Protein AF-A0A1M4YZC6-F1 (afdb_monomer)

Sequence (69 aa):
MQKKLVALRGRLVEEQQKLISQAALSGVLPTDSAIRKISDIENSIMAVEHMIEELGSSKAPAKGAASKA

Structure (mmCIF, N/CA/C/O backbone):
data_AF-A0A1M4YZC6-F1
#
_entry.id   AF-A0A1M4YZC6-F1
#
loop_
_atom_site.group_PDB
_atom_site.id
_atom_site.type_symbol
_atom_site.label_atom_id
_atom_site.label_alt_id
_atom_site.label_comp_id
_atom_site.label_asym_id
_atom_site.label_entity_id
_atom_site.label_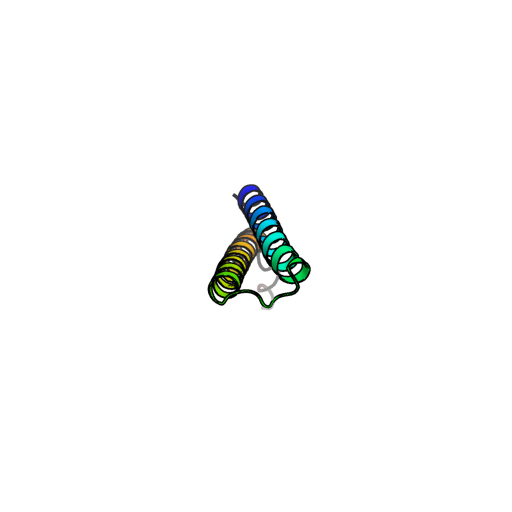seq_id
_atom_site.pdbx_PDB_ins_code
_atom_site.Cartn_x
_atom_site.Cartn_y
_atom_site.Cartn_z
_atom_site.occupancy
_atom_site.B_iso_or_equiv
_atom_site.auth_seq_id
_atom_site.auth_comp_id
_atom_site.auth_asym_id
_atom_site.auth_atom_id
_atom_site.pdbx_PDB_model_num
ATOM 1 N N . MET A 1 1 ? -15.389 1.385 14.453 1.00 84.19 1 MET A N 1
ATOM 2 C CA . MET A 1 1 ? -14.096 1.884 13.938 1.00 84.19 1 MET A CA 1
ATOM 3 C C . MET A 1 1 ? -13.291 0.779 13.259 1.00 84.19 1 MET A C 1
ATOM 5 O O . MET A 1 1 ? -13.052 0.891 12.067 1.00 84.19 1 MET A O 1
ATOM 9 N N . GLN A 1 2 ? -12.996 -0.332 13.946 1.00 90.62 2 GLN A N 1
ATOM 10 C CA . GLN A 1 2 ? -12.207 -1.460 13.417 1.00 90.62 2 GLN A CA 1
ATOM 11 C C . GLN A 1 2 ? -12.643 -1.965 12.025 1.00 90.62 2 GLN A C 1
ATOM 13 O O . GLN A 1 2 ? -11.816 -2.052 11.128 1.00 90.62 2 GLN A O 1
ATOM 18 N N . LYS A 1 3 ? -13.947 -2.190 11.782 1.00 92.50 3 LYS A N 1
ATOM 19 C CA . LYS A 1 3 ? -14.460 -2.594 10.451 1.00 92.50 3 LYS A CA 1
ATOM 20 C C . LYS A 1 3 ? -14.088 -1.615 9.323 1.00 92.50 3 LYS A C 1
ATOM 22 O O . LYS A 1 3 ? -13.813 -2.047 8.210 1.00 92.5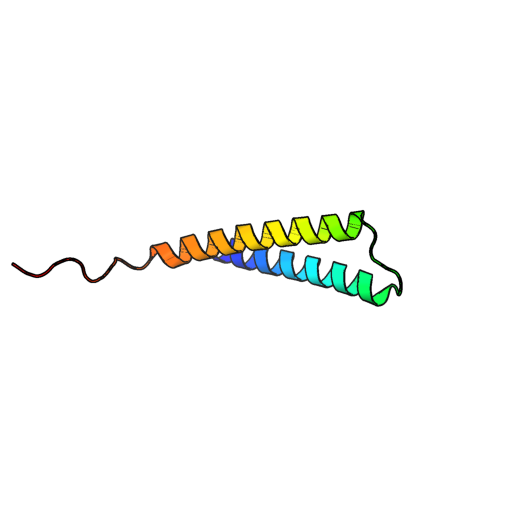0 3 LYS A O 1
ATOM 27 N N . LYS A 1 4 ? -14.065 -0.304 9.606 1.00 95.31 4 LYS A N 1
ATOM 28 C CA . LYS A 1 4 ? -13.682 0.728 8.626 1.00 95.31 4 LYS A CA 1
ATOM 29 C C . LYS A 1 4 ? -12.180 0.687 8.331 1.00 95.31 4 LYS A C 1
ATOM 31 O O . LYS A 1 4 ? -11.804 0.857 7.179 1.00 95.31 4 LYS A O 1
ATOM 36 N N . LEU A 1 5 ? -11.350 0.424 9.345 1.00 96.31 5 LEU A N 1
ATOM 37 C CA . LEU A 1 5 ? -9.901 0.264 9.184 1.00 96.31 5 LEU A CA 1
ATOM 38 C C . LEU A 1 5 ? -9.559 -1.002 8.394 1.00 96.31 5 LEU A C 1
ATOM 40 O O . LEU A 1 5 ? -8.767 -0.933 7.465 1.00 96.31 5 LEU A O 1
ATOM 44 N N . VAL A 1 6 ? -10.230 -2.125 8.668 1.00 96.38 6 VAL A N 1
ATOM 45 C CA . VAL A 1 6 ? -10.072 -3.363 7.881 1.00 96.38 6 VAL A CA 1
ATOM 46 C C . VAL A 1 6 ? -10.441 -3.130 6.411 1.00 96.38 6 VAL A C 1
ATOM 48 O O . VAL A 1 6 ? -9.696 -3.521 5.516 1.00 96.38 6 VAL A O 1
ATOM 51 N N . ALA A 1 7 ? -11.549 -2.429 6.146 1.00 97.75 7 ALA A N 1
ATOM 52 C CA . ALA A 1 7 ? -11.944 -2.069 4.784 1.00 97.75 7 ALA A CA 1
ATOM 53 C C . ALA A 1 7 ? -10.97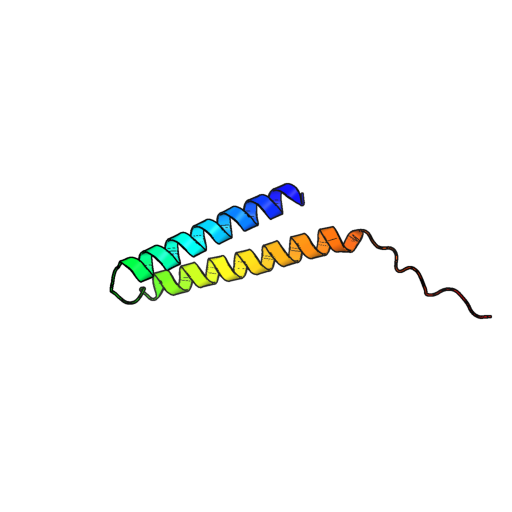9 -1.069 4.114 1.00 97.75 7 ALA A C 1
ATOM 55 O O . ALA A 1 7 ? -10.825 -1.073 2.895 1.00 97.75 7 ALA A O 1
ATOM 56 N N . LEU A 1 8 ? -10.342 -0.179 4.881 1.00 97.88 8 LEU A N 1
ATOM 57 C CA . 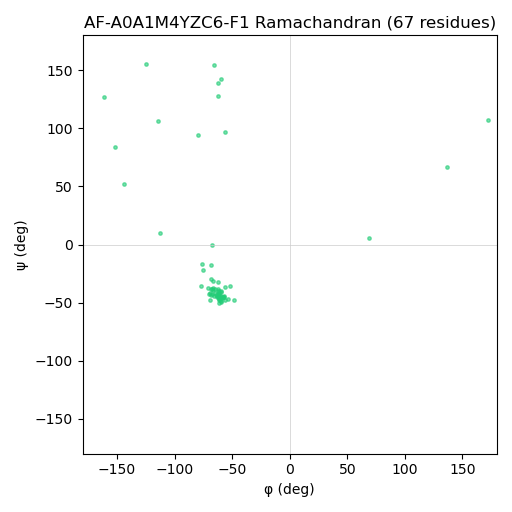LEU A 1 8 ? -9.302 0.713 4.368 1.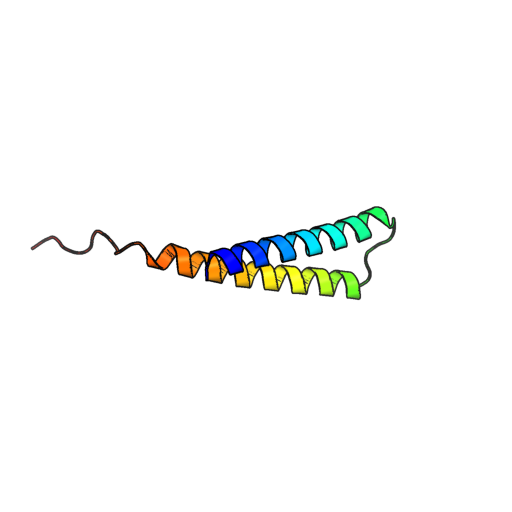00 97.88 8 LEU A CA 1
ATOM 58 C C . LEU A 1 8 ? -8.034 -0.069 4.005 1.00 97.88 8 LEU A C 1
ATOM 60 O O . LEU A 1 8 ? -7.555 0.078 2.887 1.00 97.88 8 LEU A O 1
ATOM 64 N N . ARG A 1 9 ? -7.560 -0.951 4.894 1.00 98.06 9 ARG A N 1
ATOM 65 C CA . ARG A 1 9 ? -6.425 -1.848 4.636 1.00 98.06 9 ARG A CA 1
ATOM 66 C C . ARG A 1 9 ? -6.635 -2.659 3.360 1.00 98.06 9 ARG A C 1
ATOM 68 O O . ARG A 1 9 ? -5.742 -2.708 2.528 1.00 98.06 9 ARG A O 1
ATOM 75 N N . GLY A 1 10 ? -7.824 -3.242 3.183 1.00 98.31 10 GLY A N 1
ATOM 76 C CA . GLY A 1 10 ? -8.156 -4.003 1.974 1.00 98.31 10 GLY A CA 1
ATOM 77 C C . GLY A 1 10 ? -7.985 -3.185 0.690 1.00 98.31 10 GLY A C 1
ATOM 78 O O . GLY A 1 10 ? -7.312 -3.633 -0.230 1.00 98.31 10 GLY A O 1
ATOM 79 N N . ARG A 1 11 ? -8.513 -1.954 0.663 1.00 98.50 11 ARG A N 1
ATOM 80 C CA . ARG A 1 11 ? -8.383 -1.050 -0.493 1.00 98.50 11 ARG A CA 1
ATOM 81 C C . ARG A 1 11 ? -6.939 -0.626 -0.763 1.00 98.50 11 ARG A C 1
ATOM 83 O O . ARG A 1 11 ? -6.545 -0.520 -1.917 1.00 98.50 11 ARG A O 1
ATOM 90 N N . LEU A 1 12 ? -6.153 -0.384 0.287 1.00 98.50 12 LEU A N 1
ATOM 91 C CA . LEU A 1 12 ? -4.739 -0.027 0.142 1.00 98.50 12 LEU A CA 1
ATOM 92 C C . LEU A 1 12 ? -3.924 -1.183 -0.456 1.00 98.50 12 LEU A C 1
ATOM 94 O O . LEU A 1 12 ? -3.145 -0.958 -1.377 1.00 98.50 12 LEU A O 1
ATOM 98 N N . VAL A 1 13 ? -4.146 -2.413 0.020 1.00 98.38 13 VAL A N 1
ATOM 99 C CA . VAL A 1 13 ? -3.491 -3.620 -0.515 1.00 98.38 13 VAL A CA 1
ATOM 100 C C . VAL A 1 13 ? -3.867 -3.851 -1.981 1.00 98.38 13 VAL A C 1
ATOM 102 O O . VAL A 1 13 ? -2.998 -4.147 -2.796 1.00 98.38 13 VAL A O 1
ATOM 105 N N . GLU A 1 14 ? -5.140 -3.673 -2.338 1.00 98.38 14 GLU A N 1
ATOM 106 C CA . GLU A 1 14 ? -5.606 -3.818 -3.722 1.00 98.38 14 GLU A CA 1
ATOM 107 C C . GLU A 1 14 ? 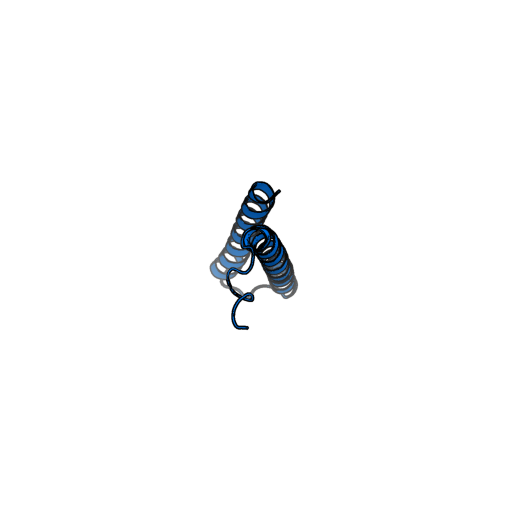-4.935 -2.804 -4.666 1.00 98.38 14 GLU A C 1
ATOM 109 O O . GLU A 1 14 ? -4.434 -3.174 -5.730 1.00 98.38 14 GLU A O 1
ATOM 114 N N . GLU A 1 15 ? -4.849 -1.534 -4.263 1.00 97.88 15 GLU A N 1
ATOM 115 C CA . GLU A 1 15 ? -4.168 -0.502 -5.054 1.00 97.88 15 GLU A CA 1
ATOM 116 C C . GLU A 1 15 ? -2.652 -0.743 -5.158 1.00 97.88 15 GLU A C 1
ATOM 118 O O . GLU A 1 15 ? -2.080 -0.578 -6.240 1.00 97.88 15 GLU A O 1
ATOM 123 N N . GLN A 1 16 ? -1.993 -1.194 -4.083 1.00 97.50 16 GLN A N 1
ATOM 124 C CA . GLN A 1 16 ? -0.580 -1.593 -4.123 1.00 97.50 16 GLN A CA 1
ATOM 125 C C . GLN A 1 16 ? -0.362 -2.732 -5.131 1.00 97.50 16 GLN A C 1
ATOM 127 O O . GLN A 1 16 ? 0.498 -2.636 -6.010 1.00 97.50 16 GLN A O 1
ATOM 132 N N . GLN A 1 17 ? -1.178 -3.789 -5.049 1.00 97.12 17 GLN A N 1
ATOM 133 C CA . GLN A 1 17 ? -1.097 -4.946 -5.939 1.00 97.12 17 GLN A CA 1
ATOM 134 C C . GLN A 1 17 ? -1.302 -4.541 -7.400 1.00 97.12 17 GLN A C 1
ATOM 136 O O . GLN A 1 17 ? -0.587 -5.021 -8.284 1.00 97.12 17 GLN A O 1
ATOM 141 N N . LYS A 1 18 ? -2.246 -3.636 -7.665 1.00 95.81 18 LYS A N 1
ATOM 142 C CA . LYS A 1 18 ? -2.501 -3.104 -9.004 1.00 95.81 18 LYS A CA 1
ATOM 143 C C . LYS A 1 18 ? -1.286 -2.367 -9.564 1.00 95.81 18 LYS A C 1
ATOM 145 O O . LYS A 1 18 ? -0.909 -2.634 -10.702 1.00 95.81 18 LYS A O 1
ATOM 150 N N . LEU A 1 19 ? -0.650 -1.491 -8.783 1.00 93.81 19 LEU A N 1
ATOM 151 C CA . LEU A 1 19 ? 0.545 -0.757 -9.221 1.00 93.81 19 LEU A CA 1
ATOM 152 C C . LEU A 1 19 ? 1.730 -1.691 -9.493 1.00 93.81 19 LEU A C 1
ATOM 154 O O . LEU A 1 19 ? 2.389 -1.556 -10.523 1.00 93.81 19 LEU A O 1
ATOM 158 N N . ILE A 1 20 ? 1.965 -2.671 -8.615 1.00 92.94 20 ILE A N 1
ATOM 159 C CA . ILE A 1 20 ? 3.023 -3.677 -8.796 1.00 92.94 20 ILE A CA 1
ATOM 160 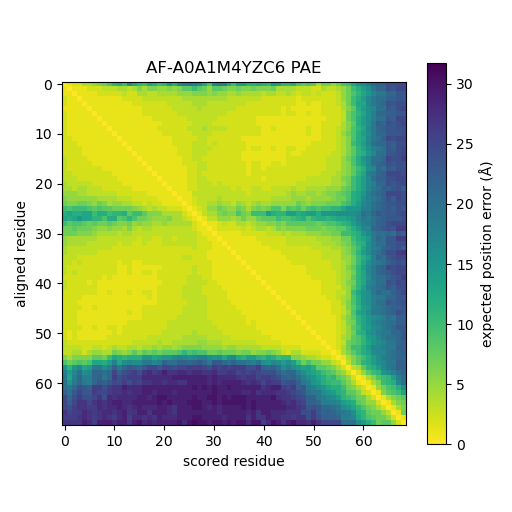C C . ILE A 1 20 ? 2.758 -4.515 -10.052 1.00 92.94 20 ILE A C 1
ATOM 162 O O . ILE A 1 20 ? 3.659 -4.720 -10.864 1.00 92.94 20 ILE A O 1
ATOM 166 N N . SER A 1 21 ? 1.514 -4.955 -10.252 1.00 94.12 21 SER A N 1
ATOM 167 C CA . SER A 1 21 ? 1.132 -5.749 -11.425 1.00 94.12 21 SER A CA 1
ATOM 168 C C . SER A 1 21 ? 1.279 -4.945 -12.716 1.00 94.12 21 SER A C 1
ATOM 170 O O . SER A 1 21 ? 1.792 -5.458 -13.703 1.00 94.12 21 SER A O 1
ATOM 172 N N . GLN A 1 22 ? 0.885 -3.668 -12.715 1.00 91.19 22 GLN A N 1
ATOM 173 C CA . GLN A 1 22 ? 1.075 -2.773 -13.858 1.00 91.19 22 GLN A CA 1
ATOM 174 C C . GLN A 1 22 ? 2.556 -2.591 -14.201 1.00 91.19 22 GLN A C 1
ATOM 176 O O . GLN A 1 22 ? 2.920 -2.678 -15.373 1.00 91.19 22 GLN A O 1
ATOM 181 N N . ALA A 1 23 ? 3.410 -2.388 -13.194 1.00 88.69 23 ALA A N 1
ATOM 182 C CA . ALA A 1 23 ? 4.854 -2.305 -13.388 1.00 88.69 23 ALA A CA 1
ATOM 183 C C . ALA A 1 23 ? 5.411 -3.601 -13.997 1.00 88.69 23 ALA A C 1
ATOM 185 O O . ALA A 1 23 ? 6.090 -3.549 -15.019 1.00 88.69 23 ALA A O 1
ATOM 186 N N . ALA A 1 24 ? 5.050 -4.758 -13.436 1.00 88.75 24 ALA A N 1
ATOM 187 C CA . ALA A 1 24 ? 5.490 -6.063 -13.925 1.00 88.75 24 ALA A CA 1
ATOM 188 C C . ALA A 1 24 ? 5.040 -6.347 -15.371 1.00 88.75 24 ALA A C 1
ATOM 190 O O . ALA A 1 24 ? 5.820 -6.852 -16.175 1.00 88.75 24 ALA A O 1
ATOM 191 N N . LEU A 1 25 ? 3.798 -5.995 -15.721 1.00 91.56 25 LEU A N 1
ATOM 192 C CA . LEU A 1 25 ? 3.231 -6.231 -17.053 1.00 91.56 25 LEU A CA 1
ATOM 193 C C . LEU A 1 25 ? 3.763 -5.271 -18.123 1.00 91.56 25 LEU A C 1
ATOM 195 O O . LEU A 1 25 ? 3.701 -5.591 -19.307 1.00 91.56 25 LEU A O 1
ATOM 199 N N . SER A 1 26 ? 4.280 -4.106 -17.729 1.00 88.06 26 SER A N 1
ATOM 200 C CA . SER A 1 26 ? 4.782 -3.101 -18.672 1.00 88.06 26 SER A CA 1
ATOM 201 C C . SER A 1 26 ? 6.057 -3.524 -19.412 1.00 88.06 26 SER A C 1
ATOM 203 O O . SER A 1 26 ? 6.388 -2.930 -20.434 1.00 88.06 26 SER A O 1
ATOM 205 N N . GLY A 1 27 ? 6.781 -4.537 -18.916 1.00 80.94 27 GLY A N 1
ATOM 206 C CA . GLY A 1 27 ? 8.058 -4.977 -19.491 1.00 80.94 27 GLY A CA 1
ATOM 207 C C . GLY A 1 27 ? 9.204 -3.968 -19.326 1.00 80.94 27 GLY A C 1
ATOM 208 O O . GLY A 1 27 ? 10.292 -4.189 -19.851 1.00 80.94 27 GLY A O 1
ATOM 209 N N . VAL A 1 28 ? 8.975 -2.876 -18.592 1.00 84.69 28 VAL A N 1
ATOM 210 C CA . VAL A 1 28 ? 9.957 -1.836 -18.268 1.00 84.69 28 VAL A CA 1
ATOM 211 C C . VAL A 1 28 ? 10.029 -1.645 -16.758 1.00 84.69 28 VAL A C 1
ATOM 213 O O . VAL A 1 28 ? 9.087 -1.946 -16.025 1.00 84.69 28 VAL A O 1
ATOM 216 N N . LEU A 1 29 ? 11.169 -1.143 -16.280 1.00 86.25 29 LEU A N 1
ATOM 217 C CA . LEU A 1 29 ? 11.322 -0.817 -14.866 1.00 86.25 29 LEU A CA 1
ATOM 218 C C . LEU A 1 29 ? 10.316 0.277 -14.463 1.00 86.25 29 LEU A C 1
ATOM 220 O O . LEU A 1 29 ? 10.122 1.234 -15.221 1.00 86.25 29 LEU A O 1
ATOM 224 N N . PRO A 1 30 ? 9.683 0.170 -13.280 1.00 88.31 30 PRO A N 1
ATOM 225 C CA . PRO A 1 30 ? 8.808 1.218 -12.781 1.00 88.31 30 PRO A CA 1
ATOM 226 C C . PRO A 1 30 ? 9.571 2.533 -12.621 1.00 88.31 30 PRO A C 1
ATOM 228 O O . PRO A 1 30 ? 10.730 2.557 -12.211 1.00 88.31 30 PRO A O 1
ATOM 231 N N . THR A 1 31 ? 8.901 3.643 -12.926 1.00 92.06 31 THR A N 1
ATOM 232 C CA . THR A 1 31 ? 9.474 4.976 -12.725 1.00 92.06 31 THR A CA 1
ATOM 233 C C . THR A 1 31 ? 9.671 5.255 -11.236 1.00 92.06 31 THR A C 1
ATOM 235 O O . THR A 1 31 ? 8.909 4.763 -10.401 1.00 92.06 31 THR A O 1
ATOM 238 N N . ASP A 1 32 ? 10.607 6.137 -10.889 1.00 94.75 32 ASP A N 1
ATOM 239 C CA . ASP A 1 32 ? 10.790 6.599 -9.506 1.00 94.75 32 ASP A CA 1
ATOM 240 C C . ASP A 1 32 ? 9.490 7.108 -8.873 1.00 94.75 32 ASP A C 1
ATOM 242 O O . ASP A 1 32 ? 9.247 6.929 -7.682 1.00 94.75 32 ASP A O 1
ATOM 246 N N . SER A 1 33 ? 8.630 7.749 -9.671 1.00 93.69 33 SER A N 1
ATOM 247 C CA . SER A 1 33 ? 7.324 8.210 -9.202 1.00 93.69 33 SER A CA 1
ATOM 248 C C . SER A 1 33 ? 6.394 7.049 -8.849 1.00 93.69 33 SER A C 1
ATOM 250 O O . SER A 1 33 ? 5.628 7.166 -7.895 1.00 93.69 33 SER A O 1
ATOM 252 N N . ALA A 1 34 ? 6.436 5.951 -9.607 1.00 91.81 34 ALA A N 1
ATOM 253 C CA . ALA A 1 34 ? 5.665 4.751 -9.308 1.00 91.81 34 ALA A CA 1
ATOM 254 C C . ALA A 1 34 ? 6.200 4.052 -8.050 1.00 91.81 34 ALA A C 1
ATOM 256 O O . ALA A 1 34 ? 5.409 3.677 -7.189 1.00 91.81 34 ALA A O 1
ATOM 257 N N . ILE A 1 35 ? 7.525 3.962 -7.902 1.00 94.88 35 ILE A N 1
ATOM 258 C CA . ILE A 1 35 ? 8.176 3.395 -6.711 1.00 94.88 35 ILE A CA 1
ATOM 259 C C . ILE A 1 35 ? 7.811 4.202 -5.458 1.00 94.88 35 ILE A C 1
ATOM 261 O O . ILE A 1 35 ? 7.375 3.626 -4.465 1.00 94.88 35 ILE A O 1
ATOM 265 N N . ARG A 1 36 ? 7.906 5.539 -5.515 1.00 97.19 36 ARG A N 1
ATOM 266 C CA . ARG A 1 36 ? 7.495 6.419 -4.406 1.00 97.19 36 ARG A CA 1
ATOM 267 C C . ARG A 1 36 ? 6.032 6.209 -4.025 1.00 97.19 36 ARG A C 1
ATOM 269 O O . ARG A 1 36 ? 5.731 6.026 -2.854 1.00 97.19 36 ARG A O 1
ATOM 276 N N . LYS A 1 37 ? 5.138 6.134 -5.016 1.00 96.44 37 LYS A N 1
ATOM 277 C CA . LYS A 1 37 ? 3.710 5.896 -4.774 1.00 96.44 37 LYS A CA 1
ATOM 278 C C . LYS A 1 37 ? 3.441 4.546 -4.100 1.00 96.44 37 LYS A C 1
ATOM 280 O O . LYS A 1 37 ? 2.577 4.472 -3.232 1.00 96.44 37 LYS A O 1
ATOM 285 N N . ILE A 1 38 ? 4.156 3.490 -4.491 1.00 96.12 38 ILE A N 1
ATOM 286 C CA . ILE A 1 38 ? 4.060 2.175 -3.837 1.00 96.12 38 ILE A CA 1
ATOM 287 C C . ILE A 1 38 ? 4.514 2.281 -2.374 1.00 96.12 38 ILE A C 1
ATOM 289 O O . ILE A 1 38 ? 3.791 1.831 -1.489 1.00 96.12 38 ILE A O 1
ATOM 293 N N . SER A 1 39 ? 5.636 2.958 -2.111 1.00 97.62 39 SER A N 1
ATOM 294 C CA . SER A 1 39 ? 6.153 3.163 -0.751 1.00 97.62 39 SER A CA 1
ATOM 295 C C . SER A 1 39 ? 5.192 3.967 0.139 1.00 97.62 39 SER A C 1
ATOM 297 O O . SER A 1 39 ? 4.968 3.610 1.295 1.00 97.62 39 SER A O 1
ATOM 299 N N . ASP A 1 40 ? 4.547 5.007 -0.393 1.00 98.38 40 ASP A N 1
ATOM 300 C CA . ASP A 1 40 ? 3.543 5.785 0.347 1.00 98.38 40 ASP A CA 1
ATOM 301 C C . ASP A 1 40 ? 2.330 4.925 0.752 1.00 98.38 40 ASP A C 1
ATOM 303 O O . ASP A 1 40 ? 1.790 5.055 1.858 1.00 98.38 40 ASP A O 1
ATOM 307 N N . ILE A 1 41 ? 1.910 4.014 -0.133 1.00 98.44 41 ILE A N 1
ATOM 308 C CA . ILE A 1 41 ? 0.829 3.062 0.146 1.00 98.44 41 ILE A CA 1
ATOM 309 C C . ILE A 1 41 ? 1.268 2.048 1.208 1.00 98.44 41 ILE A C 1
ATOM 311 O O . ILE A 1 41 ? 0.505 1.796 2.138 1.00 98.44 41 ILE A O 1
ATOM 315 N N . GLU A 1 42 ? 2.488 1.518 1.127 1.00 98.38 42 GLU A N 1
ATOM 316 C CA . GLU A 1 42 ? 3.056 0.601 2.128 1.00 98.38 42 GLU A CA 1
ATOM 317 C C . GLU A 1 42 ? 3.109 1.234 3.520 1.00 98.38 42 GLU A C 1
ATOM 319 O O . GLU A 1 42 ? 2.635 0.643 4.492 1.00 98.38 42 GLU A O 1
ATOM 324 N N . ASN A 1 43 ? 3.586 2.477 3.610 1.00 98.50 43 ASN A N 1
ATOM 325 C CA . ASN A 1 43 ? 3.597 3.243 4.857 1.00 98.50 43 ASN A CA 1
ATOM 326 C C . ASN A 1 43 ? 2.181 3.430 5.424 1.00 98.50 43 ASN A C 1
ATOM 328 O O . ASN A 1 43 ? 1.960 3.301 6.630 1.00 98.50 43 ASN A O 1
ATOM 332 N N . SER A 1 44 ? 1.203 3.678 4.551 1.00 98.44 44 SER A N 1
ATOM 333 C CA . SER A 1 44 ? -0.203 3.805 4.943 1.00 98.44 44 SER A CA 1
ATOM 334 C C . SER A 1 44 ? -0.798 2.478 5.429 1.00 98.44 44 SER A C 1
ATOM 336 O O . SER A 1 44 ? -1.572 2.473 6.386 1.00 98.44 44 SER A O 1
ATOM 338 N N . ILE A 1 45 ? -0.441 1.349 4.804 1.00 98.50 45 ILE A N 1
ATOM 339 C CA . ILE A 1 45 ? -0.859 0.007 5.238 1.00 98.50 45 ILE A CA 1
ATOM 340 C C . ILE A 1 45 ? -0.330 -0.270 6.642 1.00 98.50 45 ILE A C 1
ATOM 342 O O . ILE A 1 45 ? -1.133 -0.595 7.516 1.00 98.50 45 ILE A O 1
ATOM 346 N N . MET A 1 46 ? 0.971 -0.061 6.876 1.00 98.31 46 MET A N 1
ATOM 347 C CA . MET A 1 46 ? 1.591 -0.277 8.189 1.00 98.31 46 MET A CA 1
ATOM 348 C C . MET A 1 46 ? 0.910 0.552 9.284 1.00 98.31 46 MET A C 1
ATOM 350 O O . MET A 1 46 ? 0.583 0.031 10.349 1.00 98.31 46 MET A O 1
ATOM 354 N N . ALA A 1 47 ? 0.623 1.830 9.014 1.00 97.94 47 ALA A N 1
ATOM 355 C CA . ALA A 1 47 ? -0.080 2.688 9.966 1.00 97.94 47 ALA A CA 1
ATOM 356 C C . ALA A 1 47 ? -1.492 2.162 10.290 1.00 97.94 47 ALA A C 1
ATOM 358 O O . ALA A 1 47 ? -1.899 2.125 11.451 1.00 97.94 47 ALA A O 1
ATOM 359 N N . VAL A 1 48 ? -2.244 1.720 9.278 1.00 97.62 48 VAL A N 1
ATOM 360 C CA . VAL A 1 48 ? -3.598 1.175 9.468 1.00 97.62 48 VAL A CA 1
ATOM 361 C C . VAL A 1 48 ? -3.570 -0.165 10.205 1.00 97.62 48 VAL A C 1
ATOM 363 O O . VAL A 1 48 ? -4.443 -0.412 11.036 1.00 97.62 48 VAL A O 1
ATOM 366 N N . GLU A 1 49 ? -2.594 -1.026 9.921 1.00 96.94 49 GLU A N 1
ATOM 367 C CA . GLU A 1 49 ? -2.388 -2.292 10.631 1.00 96.94 49 GLU A CA 1
ATOM 368 C C . GLU A 1 49 ? -2.118 -2.050 12.114 1.00 96.94 49 GLU A C 1
ATOM 370 O O . GLU A 1 49 ? -2.817 -2.624 12.950 1.00 96.94 49 GLU A O 1
ATOM 375 N N . HIS A 1 50 ? -1.232 -1.106 12.436 1.00 97.00 50 HIS A N 1
ATOM 376 C CA . HIS A 1 50 ? -0.954 -0.727 13.818 1.00 97.00 50 HIS A CA 1
ATOM 377 C C . HIS A 1 50 ? -2.217 -0.246 14.553 1.00 97.00 50 HIS A C 1
ATOM 379 O O . HIS A 1 50 ? -2.537 -0.724 15.639 1.00 97.00 50 HIS A O 1
ATOM 385 N N . MET A 1 51 ? -3.027 0.611 13.921 1.00 95.38 51 MET A N 1
ATOM 386 C CA . MET A 1 51 ? -4.302 1.059 14.501 1.00 95.38 51 MET A CA 1
ATOM 387 C C . MET A 1 51 ? -5.307 -0.089 14.712 1.00 95.38 51 MET A C 1
ATOM 389 O O . MET A 1 51 ? -6.135 -0.043 15.624 1.00 95.38 51 MET A O 1
ATOM 393 N N . ILE A 1 52 ? -5.300 -1.115 13.853 1.00 94.94 52 ILE A N 1
ATOM 394 C CA . ILE A 1 52 ? -6.150 -2.303 14.023 1.00 94.94 52 ILE A CA 1
ATOM 395 C C . ILE A 1 52 ? -5.668 -3.132 15.219 1.00 94.94 52 ILE A C 1
ATOM 397 O O . ILE A 1 52 ? -6.505 -3.591 16.004 1.00 94.94 52 ILE A O 1
ATOM 401 N N . GLU A 1 53 ? -4.355 -3.311 15.362 1.00 93.56 53 GLU A N 1
ATOM 402 C CA . GLU A 1 53 ? -3.729 -4.034 16.474 1.00 93.56 53 GLU A CA 1
ATOM 403 C C . GLU A 1 53 ? -4.008 -3.366 17.820 1.00 93.56 53 GLU A C 1
ATOM 405 O O . GLU A 1 53 ? -4.401 -4.051 18.767 1.00 93.56 53 GLU A O 1
ATOM 410 N N . GLU A 1 54 ? -3.895 -2.038 17.905 1.00 92.31 54 GLU A N 1
ATOM 411 C CA . GLU A 1 54 ? -4.206 -1.270 19.116 1.00 92.31 54 GLU A CA 1
ATOM 412 C C . GLU A 1 54 ? -5.655 -1.493 19.572 1.00 92.31 54 GLU A C 1
ATOM 414 O O . GLU A 1 54 ? -5.909 -1.769 20.749 1.00 92.31 54 GLU A O 1
ATOM 419 N N . LEU A 1 55 ? -6.608 -1.454 18.631 1.00 88.25 55 LEU A N 1
ATOM 420 C CA . LEU A 1 55 ? -8.031 -1.696 18.897 1.00 88.25 55 LEU A CA 1
ATOM 421 C C . LEU A 1 55 ? -8.337 -3.153 19.279 1.00 88.25 55 LEU A C 1
ATOM 423 O O . LEU A 1 55 ? -9.307 -3.411 19.993 1.00 88.25 55 LEU A O 1
ATOM 427 N N . GLY A 1 56 ? -7.553 -4.112 18.780 1.00 77.44 56 GLY A N 1
ATOM 428 C CA . GLY A 1 56 ? -7.664 -5.529 19.137 1.00 77.44 56 GLY A CA 1
ATOM 429 C C . GLY A 1 56 ? -7.056 -5.844 20.507 1.00 77.44 56 GLY A C 1
ATOM 430 O O . GLY A 1 56 ? -7.610 -6.640 21.267 1.00 77.44 56 GLY A O 1
ATOM 431 N N . SER A 1 57 ? -5.960 -5.166 20.846 1.00 66.31 57 SER A N 1
ATOM 432 C CA . SER A 1 57 ? -5.208 -5.337 22.095 1.00 66.31 57 SER A CA 1
ATOM 433 C C . SER A 1 57 ? -5.892 -4.692 23.300 1.00 66.31 57 SER A C 1
ATOM 435 O O . SER A 1 57 ? -5.623 -5.068 24.439 1.00 66.31 57 SER A O 1
ATOM 437 N N . SER A 1 58 ? -6.855 -3.788 23.084 1.00 57.66 58 SER A N 1
ATOM 438 C CA . SER A 1 58 ? -7.602 -3.129 24.167 1.00 57.66 58 SER A CA 1
ATOM 439 C C . SER A 1 58 ? -8.528 -4.067 24.969 1.00 57.66 58 SER A C 1
ATOM 441 O O . SER A 1 58 ? -9.215 -3.603 25.878 1.00 57.66 58 SER A O 1
ATOM 443 N N . LYS A 1 59 ? -8.610 -5.370 24.641 1.00 53.47 59 LYS A N 1
ATOM 444 C CA . LYS A 1 59 ? -9.600 -6.304 25.216 1.00 53.47 59 LYS A CA 1
ATOM 445 C C . LYS A 1 59 ? -9.050 -7.411 26.127 1.00 53.47 59 LYS A C 1
ATOM 447 O O . LYS A 1 59 ? -9.824 -8.281 26.522 1.00 53.47 59 LYS A O 1
ATOM 452 N N . ALA A 1 60 ? -7.779 -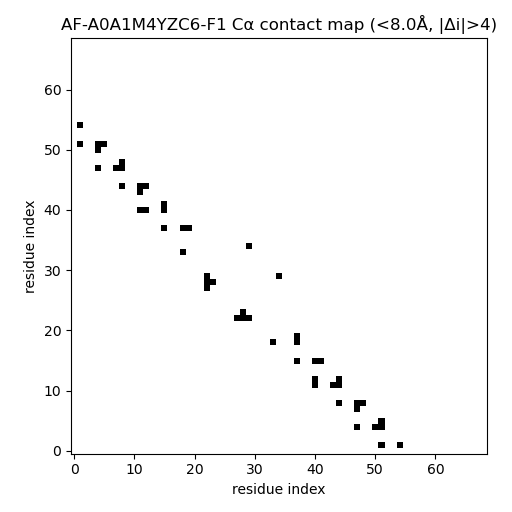7.385 26.521 1.00 49.91 60 ALA A N 1
ATOM 453 C CA . ALA A 1 60 ? -7.265 -8.312 27.532 1.00 49.91 60 ALA A CA 1
ATOM 454 C C . ALA A 1 60 ? -6.844 -7.555 28.805 1.00 49.91 60 ALA A C 1
ATOM 456 O O . ALA A 1 60 ? -5.797 -6.909 28.797 1.00 49.91 60 ALA A O 1
ATOM 457 N N . PRO A 1 61 ? -7.597 -7.627 29.924 1.00 46.56 61 PRO A N 1
ATOM 458 C CA . PRO A 1 61 ? -6.997 -7.324 31.214 1.00 46.56 61 PRO A CA 1
ATOM 459 C C . PRO A 1 61 ? -5.888 -8.353 31.450 1.00 46.56 61 PRO A C 1
ATOM 461 O O . PRO A 1 61 ? -6.122 -9.558 31.322 1.00 46.56 61 PRO A O 1
ATOM 464 N N . ALA A 1 62 ? -4.685 -7.872 31.764 1.00 52.84 62 ALA A N 1
ATOM 465 C CA . ALA A 1 62 ? -3.543 -8.698 32.122 1.00 52.84 62 ALA A CA 1
ATOM 466 C C . ALA A 1 62 ? -3.926 -9.584 33.317 1.00 52.84 62 ALA A C 1
ATOM 468 O O . ALA A 1 62 ? -3.944 -9.159 34.473 1.00 52.84 62 ALA A O 1
ATOM 469 N N . LYS A 1 63 ? -4.315 -10.826 33.031 1.00 55.16 63 LYS A N 1
ATOM 470 C CA . LYS A 1 63 ? -4.682 -11.802 34.046 1.00 55.16 63 LYS A CA 1
ATOM 471 C C . LYS A 1 63 ? -3.382 -12.371 34.609 1.00 55.16 63 LYS A C 1
ATOM 473 O O . LYS A 1 63 ? -2.828 -13.304 34.043 1.00 55.16 63 LYS A O 1
ATOM 478 N N . GLY A 1 64 ? -2.904 -11.795 35.711 1.00 53.19 64 GLY A N 1
ATOM 479 C CA . GLY A 1 64 ? -1.865 -12.419 36.534 1.00 53.19 64 GLY A CA 1
ATOM 480 C C . GLY A 1 64 ? -0.761 -11.487 37.019 1.00 53.19 64 GLY A C 1
ATOM 481 O O . GLY A 1 64 ? 0.391 -11.670 36.657 1.00 53.19 64 GLY A O 1
ATOM 482 N N . ALA A 1 65 ? -1.087 -10.538 37.894 1.00 53.78 65 ALA A N 1
ATOM 483 C CA . ALA A 1 65 ? -0.099 -9.941 38.796 1.00 53.78 65 ALA A CA 1
ATOM 484 C C . ALA A 1 65 ? -0.746 -9.641 40.156 1.00 53.78 65 ALA A C 1
ATOM 486 O O . ALA A 1 65 ? -0.728 -8.520 40.647 1.00 53.78 65 ALA A O 1
ATOM 487 N N . ALA A 1 66 ? -1.395 -10.648 40.743 1.00 58.03 66 ALA A N 1
ATOM 488 C CA . ALA A 1 66 ? -1.859 -10.591 42.125 1.00 58.03 66 ALA A CA 1
ATOM 489 C C . ALA A 1 66 ? -1.906 -12.005 42.718 1.00 58.03 66 ALA A C 1
ATOM 491 O O . ALA A 1 66 ? -2.941 -12.666 42.689 1.00 58.03 66 ALA A O 1
ATOM 492 N N . SER A 1 67 ? -0.761 -12.484 43.207 1.00 51.78 67 SER A N 1
ATOM 493 C CA . SER A 1 67 ? -0.656 -13.334 44.404 1.00 51.78 67 SER A CA 1
ATOM 494 C C . SER A 1 67 ? 0.769 -13.849 44.567 1.00 51.78 67 SER A C 1
ATOM 496 O O . SER A 1 67 ? 1.176 -14.785 43.883 1.00 51.78 67 SER A O 1
ATOM 498 N N . LYS A 1 68 ? 1.487 -13.310 45.548 1.00 50.62 68 LYS A N 1
ATOM 499 C CA . LYS A 1 68 ? 1.766 -14.077 46.764 1.00 50.62 68 LYS A CA 1
ATOM 500 C C . LYS A 1 68 ? 2.171 -13.126 47.888 1.00 50.62 68 LYS A C 1
ATOM 502 O O . LYS A 1 68 ? 3.013 -12.255 47.689 1.00 50.62 68 LYS A O 1
ATOM 507 N N . ALA A 1 69 ? 1.444 -13.290 48.990 1.00 55.56 69 ALA A N 1
ATOM 508 C CA . ALA A 1 69 ? 1.755 -12.807 50.325 1.00 55.56 69 ALA A CA 1
ATOM 509 C C . ALA A 1 69 ? 3.010 -13.493 50.881 1.00 55.56 69 ALA A C 1
ATOM 511 O O . ALA A 1 69 ? 3.355 -14.582 50.356 1.00 55.56 69 ALA A O 1
#

Solvent-accessible surface area (backbone atoms only — not comparable to full-atom values): 4169 Å² total; per-residue (Å²): 111,63,71,60,45,55,55,47,42,53,52,44,52,52,53,44,51,49,53,53,49,51,31,66,71,65,80,50,82,66,50,72,69,55,53,48,52,46,51,55,42,51,55,50,40,54,54,44,51,52,57,46,49,55,68,61,59,74,73,64,80,83,87,79,88,83,87,82,133

Nearest PDB structures (foldseek):
  5ndw-assembly2_O5  TM=7.092E-01  e=5.994E-01  Saccharomyces cerevisiae S288C
  7p48-assembly1_6  TM=4.327E-01  e=7.834E-01  Mammaliicoccus lentus
  7sqc-assembly1_O1  TM=8.624E-01  e=7.625E+00  Chlamydomonas reinhardtii
  6dkm-assembly3_E  TM=5.006E-01  e=1.870E+00  synthetic construct

Foldseek 3Di:
DLVVLVVVLVVLVVVLVVLVVCCVVVPDHDDPVSVVVS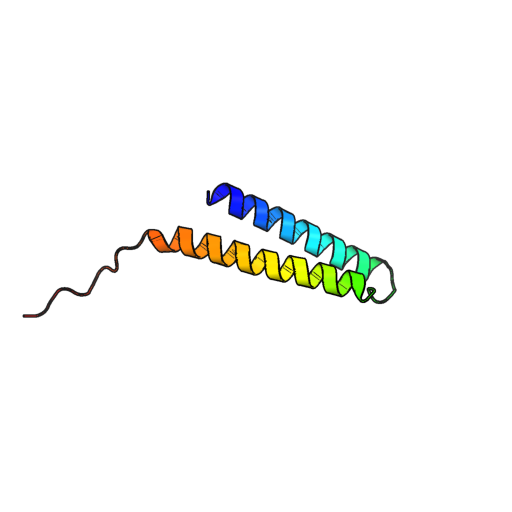VVSVVVNVVSVVVNVVVVVVPDDPPDDDDDD

Radius of gyration: 19.08 Å; Cα contacts (8 Å, |Δi|>4): 26; chains: 1; bounding box: 26×22×70 Å

Organism: NCBI:txid1122133

Mean predicted aligned error: 8.48 Å

pLDDT: mean 86.64, std 16.34, range [46.56, 98.5]

Secondary structure (DSSP, 8-state):
-HHHHHHHHHHHHHHHHHHHHHHHHTTSPPPHHHHHHHHHHHHHHHHHHHHHHHHHHTT----------